Protein AF-A0A644WIH3-F1 (afdb_monomer_lite)

Structure (mmCIF, N/CA/C/O backbone):
data_AF-A0A644WIH3-F1
#
_entry.id   AF-A0A644WIH3-F1
#
loop_
_atom_site.group_PDB
_atom_site.id
_atom_site.type_symbol
_atom_site.label_atom_id
_atom_site.label_alt_id
_atom_site.label_comp_id
_atom_site.label_asym_id
_atom_site.label_entity_id
_atom_site.label_seq_id
_atom_site.pdbx_PDB_ins_code
_atom_site.Cartn_x
_atom_site.Cartn_y
_atom_site.Cartn_z
_atom_site.occupancy
_atom_site.B_iso_or_equiv
_atom_site.auth_seq_id
_atom_site.auth_comp_id
_atom_site.auth_asym_id
_atom_site.auth_atom_id
_atom_site.pdbx_PDB_model_num
ATOM 1 N N . MET A 1 1 ? 22.011 -9.982 -14.836 1.00 56.47 1 MET A N 1
ATOM 2 C CA . MET A 1 1 ? 21.216 -8.741 -14.793 1.00 56.47 1 MET A CA 1
ATOM 3 C C . MET A 1 1 ? 22.223 -7.613 -14.745 1.00 56.47 1 MET A C 1
ATOM 5 O O . MET A 1 1 ? 23.174 -7.747 -13.985 1.00 56.47 1 MET A O 1
ATOM 9 N N . THR A 1 2 ? 22.139 -6.639 -15.648 1.00 62.81 2 THR A N 1
ATOM 10 C CA . THR A 1 2 ? 23.112 -5.533 -15.696 1.00 62.81 2 THR A CA 1
ATOM 11 C C . THR A 1 2 ? 22.674 -4.414 -14.750 1.00 62.81 2 THR A C 1
ATOM 13 O O . THR A 1 2 ? 21.481 -4.285 -14.488 1.00 62.81 2 THR A O 1
ATOM 16 N N . ASP A 1 3 ? 23.596 -3.576 -14.266 1.00 64.56 3 ASP A N 1
ATOM 17 C CA . ASP A 1 3 ? 23.272 -2.435 -13.382 1.00 64.56 3 ASP A CA 1
ATOM 18 C C . ASP A 1 3 ? 22.214 -1.487 -13.991 1.00 64.56 3 ASP A C 1
ATOM 20 O O . ASP A 1 3 ? 21.445 -0.825 -13.290 1.00 64.56 3 ASP A O 1
ATOM 24 N N . LEU A 1 4 ? 22.133 -1.447 -15.326 1.00 61.06 4 LEU A N 1
ATOM 25 C CA . LEU A 1 4 ? 21.127 -0.685 -16.060 1.00 61.06 4 LEU A CA 1
ATOM 26 C C . LEU A 1 4 ? 19.710 -1.241 -15.835 1.00 61.06 4 LEU A C 1
ATOM 28 O O . LEU A 1 4 ? 18.780 -0.458 -15.627 1.00 61.06 4 LEU A O 1
ATOM 32 N N . ASP A 1 5 ? 19.563 -2.568 -15.814 1.00 64.31 5 ASP A N 1
ATOM 33 C CA . ASP A 1 5 ? 18.284 -3.257 -15.614 1.00 64.31 5 ASP A CA 1
ATOM 34 C C . ASP A 1 5 ? 17.743 -3.029 -14.196 1.00 64.31 5 ASP A C 1
ATOM 36 O O . ASP A 1 5 ? 16.545 -2.802 -14.016 1.00 64.31 5 ASP A O 1
ATOM 40 N N . GLU A 1 6 ? 18.621 -3.007 -13.188 1.00 65.06 6 GLU A N 1
ATOM 41 C CA . GLU A 1 6 ? 18.243 -2.711 -11.799 1.00 65.06 6 GLU A CA 1
ATOM 42 C C . GLU A 1 6 ? 17.759 -1.264 -11.633 1.00 65.06 6 GLU A C 1
ATOM 44 O O . GLU A 1 6 ? 16.740 -1.015 -10.984 1.00 65.06 6 GLU A O 1
ATOM 49 N N . SER A 1 7 ? 18.423 -0.303 -12.287 1.00 64.50 7 SER A N 1
ATOM 50 C CA . SER A 1 7 ? 18.024 1.111 -12.230 1.00 64.50 7 SER A CA 1
ATOM 51 C C . SER A 1 7 ? 16.658 1.376 -12.877 1.00 64.50 7 SER A C 1
ATOM 53 O O . SER A 1 7 ? 15.894 2.231 -12.420 1.00 64.50 7 SER A O 1
ATOM 55 N N . ILE A 1 8 ? 16.335 0.643 -13.947 1.00 67.06 8 ILE A N 1
ATOM 56 C CA . ILE A 1 8 ? 15.040 0.723 -14.629 1.00 67.06 8 ILE A CA 1
ATOM 57 C C . ILE A 1 8 ? 13.963 0.076 -13.757 1.00 67.06 8 ILE A C 1
ATOM 59 O O . ILE A 1 8 ? 12.886 0.646 -13.587 1.00 67.06 8 ILE A O 1
ATOM 63 N N . PHE A 1 9 ? 14.271 -1.065 -13.139 1.00 73.19 9 PHE A N 1
ATOM 64 C CA . PHE A 1 9 ? 13.361 -1.743 -12.222 1.00 73.19 9 PHE A CA 1
ATOM 65 C C . PHE A 1 9 ? 12.992 -0.862 -11.019 1.00 73.19 9 PHE A C 1
ATOM 67 O O . PHE A 1 9 ? 11.814 -0.743 -10.674 1.00 73.19 9 PHE A O 1
ATOM 74 N N . GLU A 1 10 ? 13.964 -0.162 -10.422 1.00 71.81 10 GLU A N 1
ATOM 75 C CA . GLU A 1 10 ? 13.691 0.749 -9.304 1.00 71.81 10 GLU A CA 1
ATOM 76 C C . GLU A 1 10 ? 12.825 1.951 -9.723 1.00 71.81 10 GLU A C 1
ATOM 78 O O . GLU A 1 10 ? 11.964 2.388 -8.955 1.00 71.81 10 GLU A O 1
ATOM 83 N N . LYS A 1 11 ? 12.971 2.444 -10.962 1.00 79.38 11 LYS A N 1
ATOM 84 C CA . LYS A 1 11 ? 12.124 3.522 -11.507 1.00 79.38 11 LYS A CA 1
ATOM 85 C C . LYS A 1 11 ? 10.669 3.109 -11.715 1.00 79.38 11 LYS A C 1
ATOM 87 O O . LYS A 1 11 ? 9.795 3.981 -11.681 1.00 79.38 11 LYS A O 1
ATOM 92 N N . GLU A 1 12 ? 10.384 1.822 -11.888 1.00 90.69 12 GLU A N 1
ATOM 93 C CA . GLU A 1 12 ? 9.023 1.312 -12.106 1.00 90.69 12 GLU A CA 1
ATOM 94 C C . GLU A 1 12 ? 8.336 0.803 -10.835 1.00 90.69 12 GLU A C 1
ATOM 96 O O . GLU A 1 12 ? 7.116 0.622 -10.824 1.00 90.69 12 GLU A O 1
ATOM 101 N N . LEU A 1 13 ? 9.072 0.655 -9.734 1.00 94.75 13 LEU A N 1
ATOM 102 C CA . LEU A 1 13 ? 8.488 0.347 -8.433 1.00 94.75 13 LEU A CA 1
ATOM 103 C C . LEU A 1 13 ? 7.655 1.518 -7.898 1.00 94.75 13 LEU A C 1
ATOM 105 O O . LEU A 1 13 ? 8.045 2.690 -7.949 1.00 94.75 13 LEU A O 1
ATOM 109 N N . ARG A 1 14 ? 6.481 1.209 -7.352 1.00 96.38 14 ARG A N 1
ATOM 110 C CA . ARG A 1 14 ? 5.630 2.163 -6.637 1.00 96.38 14 ARG A CA 1
ATOM 111 C C . ARG A 1 14 ? 5.250 1.584 -5.290 1.00 96.38 14 ARG A C 1
ATOM 113 O O . ARG A 1 14 ? 4.932 0.406 -5.185 1.00 96.38 14 ARG A O 1
ATOM 120 N N . TYR A 1 15 ? 5.239 2.450 -4.288 1.00 97.62 15 TYR A N 1
ATOM 121 C CA . TYR A 1 15 ? 4.807 2.132 -2.937 1.00 97.62 15 TYR A CA 1
ATOM 122 C C . TYR A 1 15 ? 3.403 2.688 -2.738 1.00 97.62 15 TYR A C 1
ATOM 124 O O . TYR A 1 15 ? 3.075 3.754 -3.272 1.00 97.62 15 TYR A O 1
ATOM 132 N N . TYR A 1 16 ? 2.563 1.973 -2.004 1.00 97.88 16 TYR A N 1
ATOM 133 C CA . TYR A 1 16 ? 1.153 2.320 -1.904 1.00 97.88 16 TYR A CA 1
ATOM 134 C C . TYR A 1 16 ? 0.525 1.931 -0.567 1.00 97.88 16 TYR A C 1
ATOM 136 O O . TYR A 1 16 ? 1.043 1.078 0.153 1.00 97.88 16 TYR A O 1
ATOM 144 N N . ILE A 1 17 ? -0.618 2.553 -0.281 1.00 98.06 17 ILE A N 1
ATOM 145 C CA . ILE A 1 17 ? -1.559 2.191 0.781 1.00 98.06 17 ILE A CA 1
ATOM 146 C C . ILE A 1 17 ? -2.928 1.997 0.131 1.00 98.06 17 ILE A C 1
ATOM 148 O O . ILE A 1 17 ? -3.399 2.886 -0.582 1.00 98.06 17 ILE A O 1
ATOM 152 N N . ASP A 1 18 ? -3.562 0.863 0.400 1.00 97.50 18 ASP A N 1
ATOM 153 C CA . ASP A 1 18 ? -4.937 0.583 0.001 1.00 97.50 18 ASP A CA 1
ATOM 154 C C . ASP A 1 1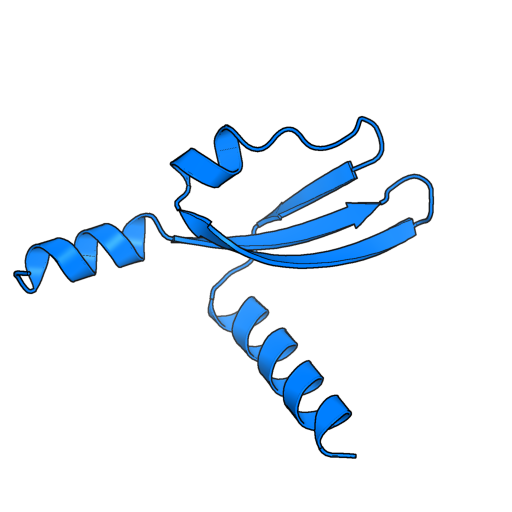8 ? -5.876 0.826 1.189 1.00 97.50 18 ASP A C 1
ATOM 156 O O . ASP A 1 18 ? -5.643 0.358 2.308 1.00 97.50 18 ASP A O 1
ATOM 160 N N . LEU A 1 19 ? -6.941 1.578 0.932 1.00 98.06 19 LEU A N 1
ATOM 161 C CA . LEU A 1 19 ? -7.941 2.015 1.900 1.00 98.06 19 LEU A CA 1
ATOM 162 C C . LEU A 1 19 ? -9.300 1.412 1.564 1.00 98.06 19 LEU A C 1
ATOM 164 O O . LEU A 1 19 ? -9.653 1.320 0.389 1.00 98.06 19 LEU A O 1
ATOM 168 N N . ASP A 1 20 ? -10.082 1.078 2.586 1.00 97.94 20 ASP A N 1
ATOM 169 C CA . ASP A 1 20 ? -11.519 0.855 2.464 1.00 97.94 20 ASP A CA 1
ATOM 170 C C . ASP A 1 20 ? -12.238 2.148 2.860 1.00 97.94 20 ASP A C 1
ATOM 172 O O . ASP A 1 20 ? -12.269 2.533 4.031 1.00 97.94 20 ASP A O 1
ATOM 176 N N . LEU A 1 21 ? -12.815 2.834 1.876 1.00 97.75 21 LEU A N 1
ATOM 177 C CA . LEU A 1 21 ? -13.508 4.104 2.079 1.00 97.75 21 LEU A CA 1
ATOM 178 C C . LEU A 1 21 ? -14.864 3.934 2.770 1.00 97.75 21 LEU A C 1
ATOM 180 O O . LEU A 1 21 ? -15.356 4.884 3.369 1.00 97.75 21 LEU A O 1
ATOM 184 N N . SER A 1 22 ? -15.473 2.746 2.702 1.00 97.62 22 SER A N 1
ATOM 185 C CA . SER A 1 22 ? -16.755 2.486 3.368 1.00 97.62 22 SER A CA 1
ATOM 186 C C . SER A 1 22 ? -16.587 2.243 4.866 1.00 97.62 22 SER A C 1
ATOM 188 O O . SER A 1 22 ? -17.417 2.682 5.656 1.00 97.62 22 SER A O 1
ATOM 190 N N . ALA A 1 23 ? -15.493 1.583 5.255 1.00 97.19 23 ALA A N 1
ATOM 191 C CA . ALA A 1 23 ? -15.162 1.319 6.651 1.00 97.19 23 ALA A CA 1
ATOM 192 C C . ALA A 1 23 ? -14.269 2.406 7.275 1.00 97.19 23 ALA A C 1
ATOM 194 O O . ALA A 1 23 ? -14.096 2.423 8.491 1.00 97.19 23 ALA A O 1
ATOM 195 N N . ASN A 1 24 ? -13.710 3.304 6.457 1.00 96.81 24 ASN A N 1
ATOM 196 C CA . ASN A 1 24 ? -12.684 4.270 6.850 1.00 96.81 24 ASN A CA 1
ATOM 197 C C . ASN A 1 24 ? -11.459 3.588 7.493 1.00 96.81 24 ASN A C 1
ATOM 199 O O . ASN A 1 24 ? -10.979 3.990 8.555 1.00 96.81 24 ASN A O 1
ATOM 203 N N . THR A 1 25 ? -10.973 2.516 6.862 1.00 97.81 25 THR A N 1
ATOM 204 C CA . THR A 1 25 ? -9.860 1.702 7.370 1.00 97.81 25 THR A CA 1
ATOM 205 C C . THR A 1 25 ? -8.749 1.528 6.342 1.00 97.81 25 THR A C 1
ATOM 207 O O . THR A 1 25 ? -8.953 1.627 5.132 1.00 97.81 25 THR A O 1
ATOM 210 N N . ILE A 1 26 ? -7.542 1.244 6.835 1.00 96.88 26 ILE A N 1
ATOM 211 C CA . ILE A 1 26 ? -6.430 0.779 6.004 1.00 96.88 26 ILE A CA 1
ATOM 212 C C . ILE A 1 26 ? -6.601 -0.726 5.788 1.00 96.88 26 ILE A C 1
ATOM 214 O O . ILE A 1 26 ? -6.746 -1.475 6.751 1.00 96.88 26 ILE A O 1
ATOM 218 N N . ILE A 1 27 ? -6.555 -1.162 4.530 1.00 95.38 27 ILE A N 1
ATOM 219 C CA . ILE A 1 27 ? -6.599 -2.581 4.148 1.00 95.38 27 ILE A CA 1
ATOM 220 C C . ILE A 1 27 ? -5.190 -3.169 4.181 1.00 95.38 27 ILE A C 1
ATOM 222 O O . ILE A 1 27 ? -4.985 -4.293 4.629 1.00 95.38 27 ILE A O 1
ATOM 226 N N . GLY A 1 28 ? -4.215 -2.399 3.703 1.00 94.88 28 GLY A N 1
ATOM 227 C CA . GLY A 1 28 ? -2.810 -2.777 3.702 1.00 94.88 28 GLY A CA 1
ATOM 228 C C . GLY A 1 28 ? -1.946 -1.752 2.981 1.00 94.88 28 GLY A C 1
ATOM 229 O O . GLY A 1 28 ? -2.444 -0.804 2.375 1.00 94.88 28 GLY A O 1
ATOM 230 N N . TRP A 1 29 ? -0.636 -1.953 3.033 1.00 96.75 29 TRP A N 1
ATOM 231 C CA . TRP A 1 29 ? 0.342 -1.202 2.252 1.00 96.75 29 TRP A CA 1
ATOM 232 C C . TRP A 1 29 ? 1.355 -2.161 1.641 1.00 96.75 29 TRP A C 1
ATOM 234 O O . TRP A 1 29 ? 1.543 -3.278 2.120 1.00 96.75 29 TRP A O 1
ATOM 244 N N . GLY A 1 30 ? 2.006 -1.731 0.568 1.00 96.50 30 GLY A N 1
ATOM 245 C CA . GLY A 1 30 ? 2.927 -2.581 -0.169 1.00 96.50 30 GLY 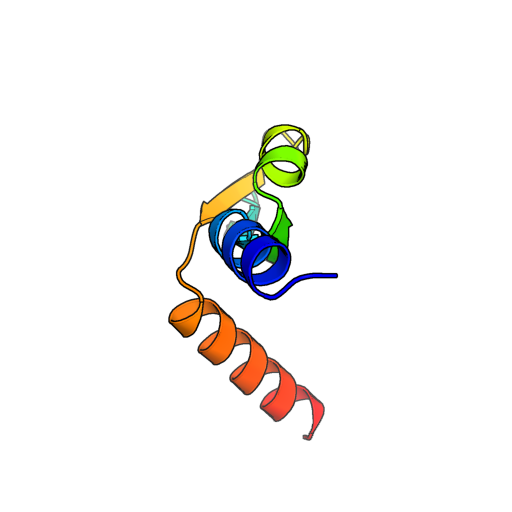A CA 1
ATOM 246 C C . GLY A 1 30 ? 3.719 -1.817 -1.213 1.00 96.50 30 GLY A C 1
ATOM 247 O O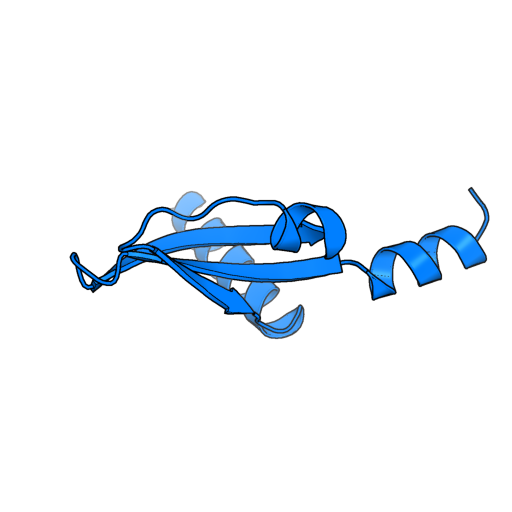 . GLY A 1 30 ? 3.706 -0.584 -1.269 1.00 96.50 30 GLY A O 1
ATOM 248 N N . TYR A 1 31 ? 4.404 -2.581 -2.052 1.00 96.56 31 TYR A N 1
ATOM 249 C CA . TYR A 1 31 ? 5.055 -2.082 -3.249 1.00 96.56 31 TYR A CA 1
ATOM 250 C C . TYR A 1 31 ? 4.954 -3.111 -4.366 1.00 96.56 31 TYR A C 1
ATOM 252 O O . TYR A 1 31 ? 4.980 -4.313 -4.115 1.00 96.56 31 TYR A O 1
ATOM 260 N N . ASP A 1 32 ? 4.834 -2.632 -5.597 1.00 95.81 32 ASP A N 1
ATOM 261 C CA . ASP A 1 32 ? 4.906 -3.476 -6.788 1.00 95.81 32 ASP A CA 1
ATOM 262 C C . ASP A 1 32 ? 5.268 -2.619 -8.009 1.00 95.81 32 ASP A C 1
ATOM 264 O O . ASP A 1 32 ? 5.393 -1.391 -7.926 1.00 95.81 32 ASP A O 1
ATOM 268 N N . LEU A 1 33 ? 5.437 -3.268 -9.156 1.00 94.06 33 LEU A N 1
ATOM 269 C CA . LEU A 1 33 ? 5.625 -2.604 -10.436 1.00 94.06 33 LEU A CA 1
ATOM 270 C C . LEU A 1 33 ? 4.377 -1.815 -10.827 1.00 94.06 33 LEU A C 1
ATOM 272 O O . LEU A 1 33 ? 3.247 -2.300 -10.726 1.00 94.06 33 LEU A O 1
ATOM 276 N N . ARG A 1 34 ? 4.594 -0.611 -11.360 1.00 93.50 34 ARG A N 1
ATOM 277 C CA . ARG A 1 34 ? 3.541 0.291 -11.834 1.00 93.50 34 ARG A CA 1
ATOM 278 C C . ARG A 1 34 ? 2.514 -0.411 -12.721 1.00 93.50 34 ARG A C 1
ATOM 280 O O . ARG A 1 34 ? 1.320 -0.222 -12.517 1.00 93.50 34 ARG A O 1
ATOM 287 N N . GLU A 1 35 ? 2.963 -1.221 -13.677 1.00 92.19 35 GLU A N 1
ATOM 288 C CA . GLU A 1 35 ? 2.080 -1.938 -14.603 1.00 92.19 35 GLU A CA 1
ATOM 289 C C . GLU A 1 35 ? 1.120 -2.887 -13.871 1.00 92.19 35 GLU A C 1
ATOM 291 O O . GLU A 1 35 ? -0.088 -2.872 -14.116 1.00 92.19 35 GLU A O 1
ATOM 296 N N . LYS A 1 36 ? 1.629 -3.663 -12.909 1.00 93.19 36 LYS A N 1
ATOM 297 C CA . LYS A 1 36 ? 0.802 -4.570 -12.104 1.00 93.19 36 LYS A CA 1
ATOM 298 C C . LYS A 1 36 ? -0.212 -3.807 -11.263 1.00 93.19 36 LYS A C 1
ATOM 300 O O . LYS A 1 36 ? -1.360 -4.227 -11.158 1.00 93.19 36 LYS A O 1
ATOM 305 N N . LEU A 1 37 ? 0.187 -2.665 -10.706 1.00 93.75 37 LEU A N 1
ATOM 306 C CA . LEU A 1 37 ? -0.694 -1.840 -9.881 1.00 93.75 37 LEU A CA 1
ATOM 307 C C . LEU A 1 37 ? -1.803 -1.168 -10.691 1.00 93.75 37 LEU A C 1
ATOM 309 O O . LEU A 1 37 ? -2.912 -1.053 -10.178 1.00 93.75 37 LEU A O 1
ATOM 313 N N . VAL A 1 38 ? -1.528 -0.755 -11.932 1.00 89.94 38 VAL A N 1
ATOM 314 C CA . VAL A 1 38 ? -2.539 -0.206 -12.854 1.00 89.94 38 VAL A CA 1
ATOM 315 C C . VAL A 1 38 ? -3.553 -1.278 -13.261 1.00 89.94 38 VAL A C 1
ATOM 317 O O . VAL A 1 38 ? -4.740 -0.987 -13.378 1.00 89.94 38 VAL A O 1
ATOM 320 N N . ASN A 1 39 ? -3.100 -2.521 -13.428 1.00 92.06 39 ASN A N 1
ATOM 321 C CA . ASN A 1 39 ? -3.958 -3.646 -13.802 1.00 92.06 39 ASN A CA 1
ATOM 322 C C . ASN A 1 39 ? -4.685 -4.294 -12.607 1.00 92.06 39 ASN A C 1
ATOM 324 O O . ASN A 1 39 ? -5.601 -5.099 -12.800 1.00 92.06 39 ASN A O 1
ATOM 328 N N . ALA A 1 40 ? -4.310 -3.953 -11.372 1.00 92.12 40 ALA A N 1
ATOM 329 C CA . ALA A 1 40 ? -4.965 -4.450 -10.171 1.00 92.12 40 ALA A CA 1
ATOM 330 C C . ALA A 1 40 ? -6.366 -3.834 -10.024 1.00 92.12 40 ALA A C 1
ATOM 332 O O . ALA A 1 40 ? -6.521 -2.633 -9.804 1.00 92.12 40 ALA A O 1
ATOM 333 N N . LYS A 1 41 ? -7.406 -4.672 -10.100 1.00 92.44 41 LYS A N 1
ATOM 334 C CA . LYS A 1 41 ? -8.788 -4.239 -9.860 1.00 92.44 41 LYS A CA 1
ATOM 335 C C . LYS A 1 41 ? -9.058 -4.114 -8.363 1.00 92.44 41 LYS A C 1
ATOM 337 O O . LYS A 1 41 ? -9.193 -5.117 -7.666 1.00 92.44 41 LYS A O 1
ATOM 342 N N . LEU A 1 42 ? -9.183 -2.877 -7.898 1.00 93.94 42 LEU A N 1
ATOM 343 C CA . LEU A 1 42 ? -9.729 -2.559 -6.582 1.00 93.94 42 LEU A CA 1
ATOM 344 C C . LEU A 1 42 ? -11.255 -2.726 -6.590 1.00 93.94 42 LEU A C 1
ATOM 346 O O . LEU A 1 42 ? -11.908 -2.535 -7.620 1.00 93.94 42 LEU A O 1
ATOM 350 N N . LYS A 1 43 ? -11.838 -3.086 -5.443 1.00 96.00 43 LYS A N 1
ATOM 351 C CA . LYS A 1 43 ? -13.301 -3.072 -5.276 1.00 96.00 43 LYS A CA 1
ATOM 352 C C . LYS A 1 43 ? -13.822 -1.630 -5.305 1.00 96.00 43 LYS A C 1
ATOM 354 O O . LYS A 1 43 ? -13.071 -0.689 -5.081 1.00 96.00 43 LYS A O 1
ATOM 359 N N . ALA A 1 44 ? -15.125 -1.450 -5.523 1.00 96.56 44 ALA A N 1
ATOM 360 C CA . ALA A 1 44 ? -15.740 -0.123 -5.650 1.00 96.56 44 ALA A CA 1
ATOM 361 C C . ALA A 1 44 ? -15.534 0.790 -4.424 1.00 96.56 44 ALA A C 1
ATOM 363 O O . ALA A 1 44 ? -15.451 2.004 -4.568 1.00 96.56 44 ALA A O 1
ATOM 364 N N . ASN A 1 45 ? -15.443 0.211 -3.225 1.00 97.50 45 ASN A N 1
ATOM 365 C CA . ASN A 1 45 ? -15.202 0.931 -1.975 1.00 97.50 45 ASN A CA 1
ATOM 366 C C . ASN A 1 45 ? -13.709 1.071 -1.632 1.00 97.50 45 ASN A C 1
ATOM 368 O O . ASN A 1 45 ? -13.382 1.596 -0.572 1.00 97.50 45 ASN A O 1
ATOM 372 N N . GLN A 1 46 ? -12.809 0.584 -2.486 1.00 97.50 46 GLN A N 1
ATOM 373 C CA . GLN A 1 46 ? -11.377 0.577 -2.229 1.00 97.50 46 GLN A CA 1
ATOM 374 C C . GLN A 1 46 ? -10.672 1.675 -3.016 1.00 97.50 46 GLN A C 1
ATOM 376 O O . GLN A 1 46 ? -10.987 1.933 -4.177 1.00 97.50 46 GLN A O 1
ATOM 381 N N . HIS A 1 47 ? -9.677 2.298 -2.394 1.00 97.12 47 HIS A N 1
ATOM 382 C CA . HIS A 1 47 ? -8.869 3.326 -3.036 1.00 97.12 47 HIS A CA 1
ATOM 383 C C . HIS A 1 47 ? -7.391 3.151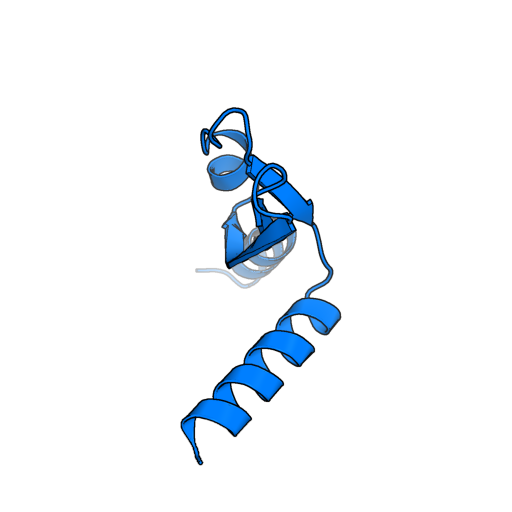 -2.715 1.00 97.12 47 HIS A C 1
ATOM 385 O O . HIS A 1 47 ? -7.036 2.828 -1.584 1.00 97.12 47 HIS A O 1
ATOM 391 N N . ARG A 1 48 ? -6.535 3.397 -3.709 1.00 97.38 48 ARG A N 1
ATOM 392 C CA . ARG A 1 48 ? -5.081 3.317 -3.574 1.00 97.38 48 ARG A CA 1
ATOM 393 C C . ARG A 1 48 ? -4.469 4.703 -3.554 1.00 97.38 48 ARG A C 1
ATOM 395 O O . ARG A 1 48 ? -4.652 5.473 -4.493 1.00 97.38 48 ARG A O 1
ATOM 402 N N . ILE A 1 49 ? -3.661 4.972 -2.537 1.00 97.25 49 ILE A N 1
ATOM 403 C CA . ILE A 1 49 ? -2.825 6.168 -2.455 1.00 97.25 49 ILE A CA 1
ATOM 404 C C . ILE A 1 49 ? -1.372 5.758 -2.664 1.00 97.25 49 ILE A C 1
ATOM 406 O O . ILE A 1 49 ? -0.871 4.852 -1.999 1.00 97.25 49 ILE A O 1
ATOM 410 N N . TYR A 1 50 ? -0.686 6.440 -3.578 1.00 97.31 50 TYR A N 1
ATOM 411 C CA . TYR A 1 50 ? 0.746 6.253 -3.780 1.00 97.31 50 TYR A CA 1
ATOM 412 C C . TYR A 1 50 ? 1.546 7.066 -2.768 1.00 97.31 50 TYR A C 1
ATOM 414 O O . TYR A 1 50 ? 1.245 8.231 -2.506 1.00 97.31 50 TYR A O 1
ATOM 422 N N . ILE A 1 51 ? 2.592 6.448 -2.231 1.00 97.50 51 ILE A N 1
ATOM 423 C CA . ILE A 1 51 ? 3.499 7.053 -1.258 1.00 97.50 51 ILE A CA 1
ATOM 424 C C . ILE A 1 51 ? 4.945 6.936 -1.745 1.00 97.50 51 ILE A C 1
ATOM 426 O O . ILE A 1 51 ? 5.277 6.139 -2.623 1.00 97.50 51 ILE A O 1
ATOM 430 N N . SER A 1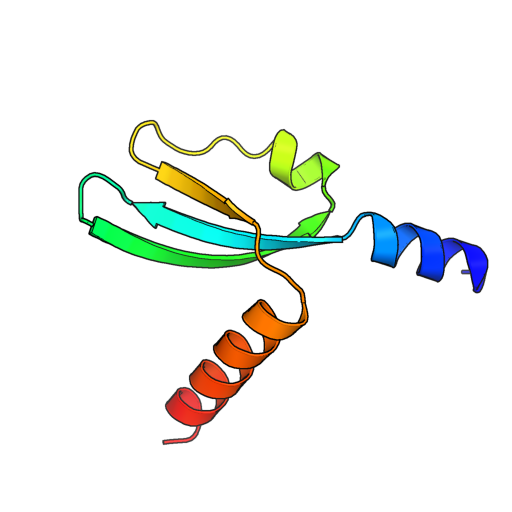 52 ? 5.831 7.744 -1.173 1.00 96.62 52 SER A N 1
ATOM 431 C CA . SER A 1 52 ? 7.271 7.637 -1.424 1.00 96.62 52 SER A CA 1
ATOM 432 C C . SER A 1 52 ? 7.889 6.430 -0.704 1.00 96.62 52 SER A C 1
ATOM 434 O O . SER A 1 52 ? 7.388 5.990 0.334 1.00 96.62 52 SER A O 1
ATOM 436 N N . LYS A 1 53 ? 9.045 5.952 -1.193 1.00 95.62 53 LYS A N 1
ATOM 437 C CA . LYS A 1 53 ? 9.856 4.902 -0.538 1.00 95.62 53 LYS A CA 1
ATOM 438 C C . LYS A 1 53 ? 10.141 5.229 0.932 1.00 95.62 53 LYS A C 1
ATOM 440 O O . LYS A 1 53 ? 9.994 4.380 1.800 1.00 95.62 53 LYS A O 1
ATOM 445 N N . GLY A 1 54 ? 10.477 6.488 1.229 1.00 97.31 54 GLY A N 1
ATOM 446 C CA . GLY A 1 54 ? 10.733 6.938 2.600 1.00 97.31 54 GLY A CA 1
ATOM 447 C C . GLY A 1 54 ? 9.497 6.888 3.504 1.00 97.31 54 GLY A C 1
ATOM 448 O O . GLY A 1 54 ? 9.615 6.566 4.682 1.00 97.31 54 GLY A O 1
ATOM 449 N N . GLN A 1 55 ? 8.303 7.174 2.974 1.00 97.81 55 GLN A N 1
ATOM 450 C CA . GLN A 1 55 ? 7.051 7.015 3.725 1.00 97.81 55 GLN A CA 1
ATOM 451 C C . GLN A 1 55 ? 6.727 5.538 3.967 1.00 97.81 55 GLN A C 1
ATOM 453 O O . GLN A 1 55 ? 6.362 5.183 5.083 1.00 97.81 55 GLN A O 1
ATOM 458 N N . TYR A 1 56 ? 6.914 4.682 2.959 1.00 97.75 56 TYR A N 1
ATOM 459 C CA . TYR A 1 56 ? 6.739 3.237 3.101 1.00 97.75 56 TYR A CA 1
ATOM 460 C C . TYR A 1 56 ? 7.679 2.650 4.158 1.00 97.75 56 TYR A C 1
ATOM 462 O O . TYR A 1 56 ? 7.225 1.941 5.052 1.00 97.75 56 TYR A O 1
ATOM 470 N N . ASN A 1 57 ? 8.968 3.000 4.112 1.00 97.44 57 ASN A N 1
ATOM 471 C CA . ASN A 1 57 ? 9.956 2.498 5.067 1.00 97.44 57 ASN A CA 1
ATOM 472 C C . ASN A 1 57 ? 9.569 2.832 6.512 1.00 97.44 57 ASN A C 1
ATOM 474 O O . ASN A 1 57 ? 9.637 1.963 7.371 1.00 97.44 57 ASN A O 1
ATOM 478 N N . LYS A 1 58 ? 9.054 4.042 6.771 1.00 97.62 58 LYS A N 1
ATOM 479 C CA . LYS A 1 58 ? 8.553 4.422 8.103 1.00 97.62 58 LYS A CA 1
ATOM 480 C C . LYS A 1 58 ? 7.393 3.543 8.580 1.00 97.62 58 LYS A C 1
ATOM 482 O O . LYS A 1 58 ? 7.268 3.317 9.781 1.00 97.62 58 LYS A O 1
ATOM 487 N N . LEU A 1 59 ? 6.523 3.085 7.676 1.00 95.88 59 LEU A N 1
ATOM 488 C CA . LEU A 1 59 ? 5.437 2.157 8.013 1.00 95.88 59 LEU A CA 1
ATOM 489 C C . LEU A 1 59 ? 5.985 0.757 8.295 1.00 95.88 59 LEU A C 1
ATOM 491 O O . LEU A 1 59 ? 5.652 0.176 9.324 1.00 95.88 59 LEU A O 1
ATOM 495 N N . ALA A 1 60 ? 6.865 0.255 7.427 1.00 95.62 60 ALA A N 1
ATOM 496 C CA . ALA A 1 60 ? 7.480 -1.061 7.570 1.00 95.62 60 ALA A CA 1
ATOM 497 C C . ALA A 1 60 ? 8.325 -1.181 8.853 1.00 95.62 60 ALA A C 1
ATOM 499 O O . ALA A 1 60 ? 8.251 -2.190 9.549 1.00 95.62 60 ALA A O 1
ATOM 500 N N . GLU A 1 61 ? 9.085 -0.141 9.208 1.00 96.44 61 GLU A N 1
ATOM 501 C CA . GLU A 1 61 ? 9.841 -0.073 10.466 1.00 96.44 61 GLU A CA 1
ATOM 502 C C . GLU A 1 61 ? 8.910 -0.138 11.680 1.00 96.44 61 GLU A C 1
ATOM 504 O O . GLU A 1 61 ? 9.103 -0.967 12.568 1.00 96.44 61 GLU A O 1
ATOM 509 N N . LYS A 1 62 ? 7.842 0.672 11.689 1.00 95.56 62 LYS A N 1
ATOM 510 C CA . LYS A 1 62 ? 6.845 0.654 12.769 1.00 95.56 62 LYS A CA 1
ATOM 511 C C . LYS A 1 62 ? 6.163 -0.704 12.902 1.00 95.56 62 LYS A C 1
ATOM 513 O O . LYS A 1 62 ? 5.927 -1.160 14.016 1.00 95.56 62 LYS A O 1
ATOM 518 N N . GLU A 1 63 ? 5.835 -1.347 11.786 1.00 94.38 63 GLU A N 1
ATOM 519 C CA . GLU A 1 63 ? 5.254 -2.687 11.782 1.00 94.38 63 GLU A CA 1
ATOM 520 C C . GLU A 1 63 ? 6.220 -3.722 12.371 1.00 94.38 63 GLU A C 1
ATOM 522 O O . GLU A 1 63 ? 5.826 -4.518 13.226 1.00 94.38 63 GLU A 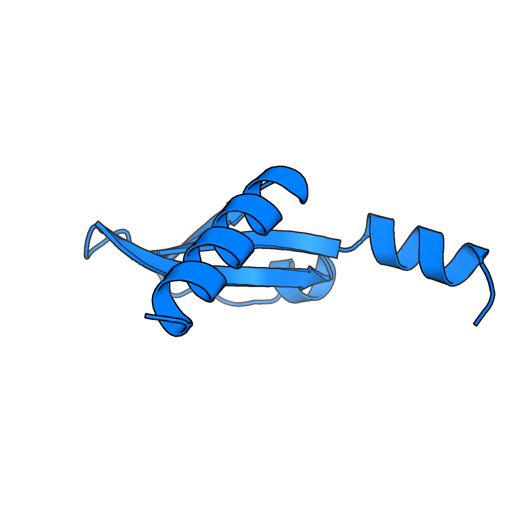O 1
ATOM 527 N N . ALA A 1 64 ? 7.489 -3.693 11.955 1.00 94.62 64 ALA A N 1
ATOM 528 C CA . ALA A 1 64 ? 8.523 -4.565 12.498 1.00 94.62 64 ALA A CA 1
ATOM 529 C C . ALA A 1 64 ? 8.700 -4.365 14.012 1.00 94.62 64 ALA A C 1
ATOM 531 O O . ALA A 1 64 ? 8.820 -5.346 14.745 1.00 94.62 64 ALA A O 1
ATOM 532 N N . ASP A 1 65 ? 8.656 -3.121 14.491 1.00 96.44 65 ASP A N 1
ATOM 533 C CA . ASP A 1 65 ? 8.737 -2.803 15.918 1.00 96.44 65 ASP A CA 1
ATOM 534 C C . ASP A 1 65 ? 7.533 -3.316 16.716 1.00 96.44 65 ASP A C 1
ATOM 536 O O . ASP A 1 65 ? 7.697 -3.746 17.857 1.00 96.44 65 ASP A O 1
ATOM 540 N N . ILE A 1 66 ? 6.329 -3.300 16.133 1.00 95.31 66 ILE A N 1
ATOM 541 C CA . ILE A 1 66 ? 5.128 -3.875 16.756 1.00 95.31 66 ILE A CA 1
ATOM 542 C C . ILE A 1 66 ? 5.258 -5.397 16.859 1.00 95.31 66 ILE A C 1
ATOM 544 O O . ILE A 1 66 ? 4.965 -5.949 17.911 1.00 95.31 66 ILE A O 1
ATOM 548 N N . ARG A 1 67 ? 5.730 -6.076 15.805 1.00 91.62 67 ARG A N 1
ATOM 549 C CA . ARG A 1 67 ? 5.866 -7.548 15.776 1.00 91.62 67 ARG A CA 1
ATOM 550 C C . ARG A 1 67 ? 6.942 -8.097 16.717 1.00 91.62 67 ARG A C 1
ATOM 552 O O . ARG A 1 67 ? 6.939 -9.287 17.010 1.00 91.62 67 ARG A O 1
ATOM 559 N N . ARG A 1 68 ? 7.904 -7.264 17.117 1.00 88.31 68 ARG A N 1
ATOM 560 C CA . ARG A 1 68 ? 8.971 -7.629 18.064 1.00 88.31 68 ARG A CA 1
ATOM 561 C C . ARG A 1 68 ? 8.534 -7.538 19.530 1.00 88.31 68 ARG A C 1
ATOM 563 O O . ARG A 1 68 ? 9.297 -7.976 20.389 1.00 88.31 68 ARG A O 1
ATOM 570 N N . LYS A 1 69 ? 7.378 -6.935 19.809 1.00 65.62 69 LYS A N 1
ATOM 571 C CA . LYS A 1 69 ? 6.776 -6.832 21.143 1.00 65.62 69 LYS A CA 1
ATOM 572 C C . LYS A 1 69 ? 5.763 -7.946 21.356 1.00 65.62 69 LYS A C 1
ATOM 574 O O . LYS A 1 69 ? 5.651 -8.370 22.524 1.00 65.62 69 LYS A O 1
#

Radius of gyration: 14.35 Å; chains: 1; bounding box: 40×16×37 Å

Sequence (69 aa):
MTDLDESIFEKELRYYIDLDLSANTIIGWGYDLREKLVNAKLKANQHRIYISKGQYNKLAEKEADIRRK

Organism: NCBI:txid1076179

Foldseek 3Di:
DDPVVVVVQVVQKWKKWKAQQVVRGTPDIDIDGNVVVVVDDDDPRMDIDTDDPVVVVVVVVVVVVVVVD

pLDDT: mean 90.58, std 11.57, range [56.47, 98.06]

Secondary structure (DSSP, 8-state):
--HHHHHHHHHHEEEEEEEETTTTEEEEEEEEEHHHHHH----TTEEEEEE-HHHHHHHHHHHHHHHT-